Protein AF-A0AAE8X6U3-F1 (afdb_monomer)

Foldseek 3Di:
DFFPPPDDDDDPCPVVVVLCVCQVALQDADFDPCQCPDPQFFDADPVGDTDGNVRTDGDLSSQLCCLLLVHHHPVVVVCCVVVVDHSCVSVVVVVGGDDDPDPRPPDD

Organism: NCBI:txid158836

Secondary structure (DSSP, 8-state):
--BSSSPPP--TTHHH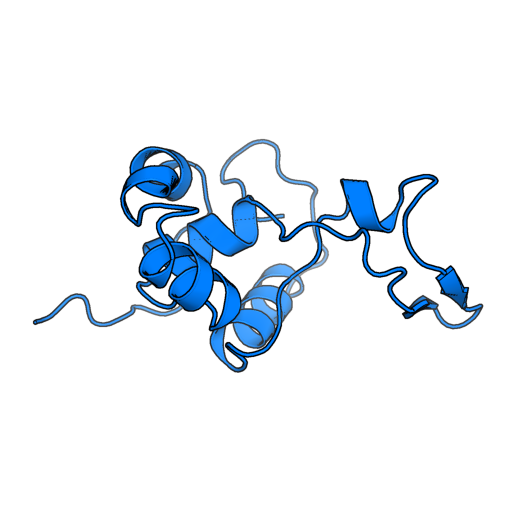HHHHHHHH-TT---B-HHHHTSTTS-EE-TTS-EE--S-PPBPHHHHHHHHHTT---HHHHHHHHHTSS-GGGGHHHHHTB---SS------

Solvent-accessible surface area (backbone atoms only — not comparable to full-atom values): 6558 Å² total; per-residue (Å²): 105,36,38,68,68,92,42,67,90,68,65,89,66,50,66,58,50,54,50,49,53,53,68,77,36,42,89,55,75,60,64,21,68,71,30,52,73,34,97,66,24,38,52,69,52,99,87,71,50,77,48,81,60,80,61,55,42,70,20,65,45,56,52,18,43,28,51,66,60,72,53,64,29,54,69,54,52,49,32,42,76,74,64,80,42,56,83,73,80,33,59,75,48,33,74,49,25,54,78,76,91,61,87,60,82,91,76,135

Radius of gyration: 14.51 Å; Cα contacts (8 Å, |Δi|>4): 120; chains: 1; bounding box: 44×34×34 Å

Mean predicted aligned error: 4.91 Å

Sequence (108 aa):
PFRKEGAIELVPGRLEGIINDIVENDMTTFHCHKTVHSKSGGEWDEEGNYAPSGQESMCAGAAAYLMKIGRPTVAMRIAFAFGDAKVSDWDEAQELVVEPLVQGDRNE

pLDDT: mean 90.33, std 11.69, range [36.97, 98.0]

Structure (mmCIF, N/CA/C/O backbone):
data_AF-A0AAE8X6U3-F1
#
_entry.id   AF-A0AAE8X6U3-F1
#
loop_
_atom_site.group_PDB
_atom_site.id
_atom_site.type_symbol
_atom_site.label_atom_id
_atom_site.label_alt_id
_atom_site.label_comp_id
_atom_site.label_asym_id
_atom_site.label_entity_id
_atom_site.label_seq_id
_atom_site.pdbx_PDB_ins_code
_atom_site.Cartn_x
_atom_site.Cartn_y
_atom_site.Cartn_z
_atom_site.occupancy
_atom_site.B_iso_or_equiv
_atom_site.auth_seq_id
_atom_site.auth_comp_id
_atom_site.auth_asym_id
_atom_site.auth_atom_id
_atom_site.pdbx_PDB_model_num
ATOM 1 N N . PRO A 1 1 ? 5.502 7.445 -0.055 1.00 89.50 1 PRO A N 1
ATOM 2 C CA . PRO A 1 1 ? 4.761 8.625 -0.559 1.00 89.50 1 PRO A CA 1
ATOM 3 C C . PRO A 1 1 ? 3.483 8.966 0.231 1.00 89.50 1 PRO A C 1
ATOM 5 O O . PRO A 1 1 ? 3.139 10.130 0.297 1.00 89.50 1 PRO A O 1
ATOM 8 N N . PHE A 1 2 ? 2.810 7.999 0.866 1.00 93.56 2 PHE A N 1
ATOM 9 C CA . PHE A 1 2 ? 1.496 8.223 1.493 1.00 93.56 2 PHE A CA 1
ATOM 10 C C . PHE A 1 2 ? 1.483 8.908 2.868 1.00 93.56 2 PHE A C 1
ATOM 12 O O . PHE A 1 2 ? 0.401 9.223 3.342 1.00 93.56 2 PHE A O 1
ATOM 19 N N . ARG A 1 3 ? 2.616 9.095 3.557 1.00 92.94 3 ARG A N 1
ATOM 20 C CA . ARG A 1 3 ? 2.605 9.706 4.902 1.00 92.94 3 ARG A CA 1
ATOM 21 C C . ARG A 1 3 ? 2.212 11.186 4.834 1.00 92.94 3 ARG A C 1
ATOM 23 O O . ARG A 1 3 ? 2.685 11.878 3.941 1.00 92.94 3 ARG A O 1
ATOM 30 N N . LYS A 1 4 ? 1.431 11.667 5.810 1.00 91.88 4 LYS A N 1
ATOM 31 C CA . LYS A 1 4 ? 1.125 13.103 5.979 1.00 91.88 4 LYS A CA 1
ATOM 32 C C . LYS A 1 4 ? 2.390 13.927 6.225 1.00 91.88 4 LYS A C 1
ATOM 34 O O . LYS A 1 4 ? 2.551 15.002 5.665 1.00 91.88 4 LYS A O 1
ATOM 39 N N . GLU A 1 5 ? 3.298 13.390 7.038 1.00 90.69 5 GLU A N 1
ATOM 40 C CA . GLU A 1 5 ? 4.537 14.054 7.441 1.00 90.69 5 GLU A CA 1
ATOM 41 C C . GLU A 1 5 ? 5.765 13.199 7.101 1.00 90.69 5 GLU A C 1
ATOM 43 O O . GLU A 1 5 ? 5.763 11.972 7.256 1.00 90.69 5 GLU A O 1
ATOM 48 N N . GLY A 1 6 ? 6.832 13.851 6.626 1.00 86.62 6 GLY A N 1
ATOM 49 C CA . GLY A 1 6 ? 8.105 13.194 6.307 1.00 86.62 6 GLY A CA 1
ATOM 50 C C . GLY A 1 6 ? 8.043 12.226 5.120 1.00 86.62 6 GLY A C 1
ATOM 51 O O . GLY A 1 6 ? 8.866 11.313 5.022 1.00 86.62 6 GLY A O 1
ATOM 52 N N . ALA A 1 7 ? 7.051 12.373 4.237 1.00 86.81 7 ALA A N 1
ATOM 53 C CA . ALA A 1 7 ? 7.033 11.662 2.967 1.00 86.81 7 ALA A CA 1
ATOM 54 C C . ALA A 1 7 ? 8.105 12.211 2.014 1.00 86.81 7 ALA A C 1
ATOM 56 O O . ALA A 1 7 ? 8.485 13.376 2.076 1.00 86.81 7 ALA A O 1
ATOM 57 N N . ILE A 1 8 ? 8.576 11.347 1.115 1.00 84.62 8 ILE A N 1
ATOM 58 C CA . ILE A 1 8 ? 9.427 11.747 -0.010 1.00 84.62 8 ILE A CA 1
ATOM 59 C C . ILE A 1 8 ? 8.609 12.676 -0.914 1.00 84.62 8 ILE A C 1
ATOM 61 O O . ILE A 1 8 ? 7.477 12.322 -1.261 1.00 84.62 8 ILE A O 1
ATOM 65 N N . GLU A 1 9 ? 9.182 13.817 -1.299 1.00 83.25 9 GLU A N 1
ATOM 66 C CA . GLU A 1 9 ? 8.570 14.718 -2.275 1.00 83.25 9 GLU A CA 1
ATOM 67 C C . GLU A 1 9 ? 8.453 14.033 -3.636 1.00 83.25 9 GLU A C 1
ATOM 69 O O . GLU A 1 9 ? 9.392 13.408 -4.134 1.00 83.25 9 GLU A O 1
ATOM 74 N N . LEU A 1 10 ? 7.271 14.140 -4.231 1.00 86.38 10 LEU A N 1
ATOM 75 C CA . LEU A 1 10 ? 6.990 13.629 -5.561 1.00 86.38 10 LEU A CA 1
ATOM 76 C C . LEU A 1 10 ? 6.766 14.797 -6.517 1.00 86.38 10 LEU A C 1
ATOM 78 O O . LEU A 1 10 ? 6.306 15.864 -6.113 1.00 86.38 10 LEU A O 1
ATOM 82 N N . VAL A 1 11 ? 7.044 14.572 -7.802 1.00 89.06 11 VAL A N 1
ATOM 83 C CA . VAL A 1 11 ? 6.649 15.522 -8.846 1.00 89.06 11 VAL A CA 1
ATOM 84 C C . VAL A 1 11 ? 5.119 15.694 -8.857 1.00 89.06 11 VAL A C 1
ATOM 86 O O . VAL A 1 11 ? 4.404 14.735 -8.539 1.00 89.06 11 VAL A O 1
ATOM 89 N N . PRO A 1 12 ? 4.600 16.883 -9.220 1.00 89.56 12 PRO A N 1
ATOM 90 C CA . PRO A 1 12 ? 3.161 17.145 -9.224 1.00 89.56 12 PRO A CA 1
ATOM 91 C C . PRO A 1 12 ? 2.366 16.091 -10.008 1.00 89.56 12 PRO A C 1
ATOM 93 O O . PRO A 1 12 ? 2.784 15.680 -11.090 1.00 89.56 12 PRO A O 1
ATOM 96 N N . GLY A 1 13 ? 1.229 15.642 -9.467 1.00 88.50 13 GLY A N 1
ATOM 97 C CA . GLY A 1 13 ? 0.357 14.646 -10.102 1.00 88.50 13 GLY A CA 1
ATOM 98 C C . GLY A 1 13 ? 0.780 13.186 -9.894 1.00 88.50 13 GLY A C 1
ATOM 99 O O . GLY A 1 13 ? 0.018 12.269 -10.205 1.00 88.50 13 GLY A O 1
ATOM 100 N N . ARG A 1 14 ? 1.993 12.921 -9.383 1.00 92.19 14 ARG A N 1
ATOM 101 C CA . ARG A 1 14 ? 2.483 11.543 -9.232 1.00 92.19 14 ARG A CA 1
ATOM 102 C C . ARG A 1 14 ? 1.779 10.787 -8.111 1.00 92.19 14 ARG A C 1
ATOM 104 O O . ARG A 1 14 ? 1.570 9.586 -8.257 1.00 92.19 14 ARG A O 1
ATOM 111 N N . LEU A 1 15 ? 1.443 11.446 -7.000 1.00 92.25 15 LEU A N 1
ATOM 112 C CA . LEU A 1 15 ? 0.735 10.788 -5.899 1.00 92.25 15 LEU A CA 1
ATOM 113 C C . LEU A 1 15 ? -0.687 10.411 -6.326 1.00 92.25 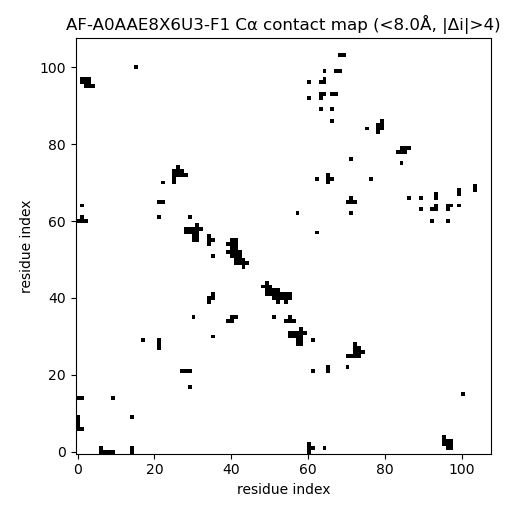15 LEU A C 1
ATOM 115 O O . LEU A 1 15 ? -1.129 9.301 -6.055 1.00 92.25 15 LEU A O 1
ATOM 119 N N . GLU A 1 16 ? -1.355 11.316 -7.032 1.00 92.44 16 GLU A N 1
ATOM 120 C CA . GLU A 1 16 ? -2.689 11.154 -7.601 1.00 92.44 16 GLU A CA 1
ATOM 121 C C . GLU A 1 16 ? -2.728 9.979 -8.578 1.00 92.44 16 GLU A C 1
ATOM 123 O O . GLU A 1 16 ? -3.594 9.119 -8.459 1.00 92.44 16 GLU A O 1
ATOM 128 N N . GLY A 1 17 ? -1.749 9.890 -9.487 1.00 92.50 17 GLY A N 1
ATOM 129 C CA . GLY A 1 17 ? -1.622 8.752 -10.399 1.00 92.50 17 GLY A CA 1
ATOM 130 C C . GLY A 1 17 ? -1.467 7.423 -9.657 1.00 92.50 17 GLY A C 1
ATOM 131 O O . GLY A 1 17 ? -2.208 6.486 -9.924 1.00 92.50 17 GLY A O 1
ATOM 132 N N . ILE A 1 18 ? -0.580 7.367 -8.653 1.00 92.44 18 ILE A N 1
ATOM 133 C CA . ILE A 1 18 ? -0.401 6.159 -7.829 1.00 92.44 18 ILE A CA 1
ATOM 134 C C . ILE A 1 18 ? -1.705 5.781 -7.111 1.00 92.44 18 ILE A C 1
ATOM 136 O O . ILE A 1 18 ? -2.031 4.600 -7.025 1.00 92.44 18 ILE A O 1
ATOM 140 N N . ILE A 1 19 ? -2.427 6.764 -6.562 1.00 93.69 19 ILE A N 1
ATOM 141 C CA . ILE A 1 19 ? -3.712 6.541 -5.891 1.00 93.69 19 ILE A CA 1
ATOM 142 C C . ILE A 1 19 ? -4.737 5.976 -6.876 1.00 93.69 19 ILE A C 1
ATOM 144 O O . ILE A 1 19 ? -5.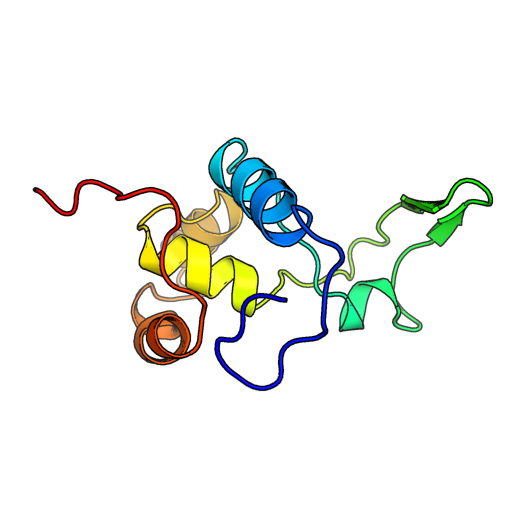387 4.988 -6.549 1.00 93.69 19 ILE A O 1
ATOM 148 N N . ASN A 1 20 ? -4.863 6.559 -8.069 1.00 93.06 20 ASN A N 1
ATOM 149 C CA . ASN A 1 20 ? -5.796 6.072 -9.082 1.00 93.06 20 ASN A CA 1
ATOM 150 C C . ASN A 1 20 ? -5.493 4.616 -9.453 1.00 93.06 20 ASN A C 1
ATOM 152 O O . ASN A 1 20 ? -6.397 3.788 -9.394 1.00 93.06 20 ASN A O 1
ATOM 156 N N . ASP A 1 21 ? -4.225 4.277 -9.699 1.00 92.31 21 ASP A N 1
ATOM 157 C CA . ASP A 1 21 ? -3.815 2.916 -10.062 1.00 92.31 21 ASP A CA 1
ATOM 158 C C . ASP A 1 21 ? -4.237 1.878 -9.003 1.00 92.31 21 ASP A C 1
ATOM 160 O O . ASP A 1 21 ? -4.827 0.845 -9.330 1.00 92.31 21 ASP A O 1
ATOM 164 N N . ILE A 1 22 ? -3.978 2.152 -7.714 1.00 93.31 22 ILE A N 1
ATOM 165 C CA . ILE A 1 22 ? -4.310 1.207 -6.628 1.00 93.31 22 ILE A CA 1
ATOM 166 C C . ILE A 1 22 ? -5.804 1.157 -6.299 1.00 93.31 22 ILE A C 1
ATOM 168 O O . ILE A 1 22 ? -6.270 0.186 -5.707 1.00 93.31 22 ILE A O 1
ATOM 172 N N . VAL A 1 23 ? -6.550 2.211 -6.632 1.00 93.00 23 VAL A N 1
ATOM 173 C CA . VAL A 1 23 ? -7.995 2.295 -6.406 1.00 93.00 23 VAL A CA 1
ATOM 174 C C . VAL A 1 23 ? -8.762 1.631 -7.551 1.00 93.00 23 VAL A C 1
ATOM 176 O O . VAL A 1 23 ? -9.786 0.994 -7.308 1.00 93.00 23 VAL A O 1
ATOM 179 N N . GLU A 1 24 ? -8.296 1.752 -8.792 1.00 93.31 24 GLU A N 1
ATOM 180 C CA . GLU A 1 24 ? -8.950 1.173 -9.971 1.00 93.31 24 GLU A CA 1
ATOM 181 C C . GLU A 1 24 ? -8.687 -0.330 -10.121 1.00 93.31 24 GLU A C 1
ATOM 183 O O . GLU A 1 24 ? -9.545 -1.042 -10.645 1.00 93.31 24 GLU A O 1
ATOM 188 N N . ASN A 1 25 ? -7.553 -0.835 -9.620 1.00 93.25 25 ASN A N 1
ATOM 189 C CA . ASN A 1 25 ? -7.165 -2.236 -9.766 1.00 93.25 25 ASN A CA 1
ATOM 190 C C . ASN A 1 25 ? -6.809 -2.910 -8.428 1.00 93.25 25 ASN A C 1
ATOM 192 O O . ASN A 1 25 ? -5.656 -2.916 -7.989 1.00 93.25 25 ASN A O 1
ATOM 196 N N . ASP A 1 26 ? -7.792 -3.581 -7.824 1.00 94.56 26 ASP A N 1
ATOM 197 C CA . ASP A 1 26 ? -7.643 -4.283 -6.542 1.00 94.56 26 ASP A CA 1
ATOM 198 C C . ASP A 1 26 ? -6.919 -5.645 -6.633 1.00 94.56 26 ASP A C 1
ATOM 200 O O . ASP A 1 26 ? -6.683 -6.286 -5.600 1.00 94.56 26 ASP A O 1
ATOM 204 N N . MET A 1 27 ? -6.538 -6.082 -7.840 1.00 94.31 27 MET A N 1
ATOM 205 C CA . MET A 1 27 ? -5.750 -7.301 -8.074 1.00 94.31 27 MET A CA 1
ATOM 206 C C . MET A 1 27 ? -4.247 -7.079 -7.887 1.00 94.31 27 MET A C 1
ATOM 208 O O . MET A 1 27 ? -3.491 -8.046 -7.800 1.00 94.31 27 MET A O 1
ATOM 212 N N . THR A 1 28 ? -3.801 -5.823 -7.844 1.00 87.69 28 THR A N 1
ATOM 213 C CA . THR A 1 28 ? -2.380 -5.467 -7.751 1.00 87.69 28 THR A CA 1
ATOM 214 C C . THR A 1 28 ? -2.074 -4.726 -6.456 1.00 87.69 28 THR A C 1
ATOM 216 O O . THR A 1 28 ? -2.966 -4.304 -5.725 1.00 87.69 28 THR A O 1
ATOM 219 N N . THR A 1 29 ? -0.787 -4.597 -6.138 1.00 88.25 29 THR A N 1
ATOM 220 C CA . THR A 1 29 ? -0.320 -3.840 -4.978 1.00 88.25 29 THR A CA 1
ATOM 221 C C . THR A 1 29 ? 0.732 -2.829 -5.393 1.00 88.25 29 THR A C 1
ATOM 223 O O . THR A 1 29 ? 1.536 -3.082 -6.288 1.00 88.25 29 THR A O 1
ATOM 226 N N . PHE A 1 30 ? 0.775 -1.695 -4.698 1.00 93.69 30 PHE A N 1
ATOM 227 C CA . PHE A 1 30 ? 1.892 -0.773 -4.820 1.00 93.69 30 PHE A CA 1
ATOM 228 C C . PHE A 1 30 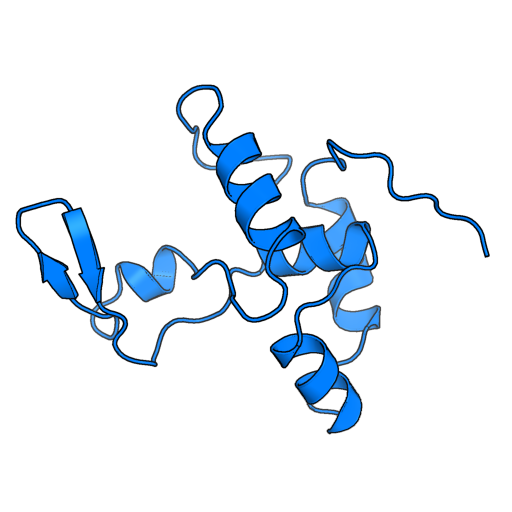? 3.065 -1.281 -3.983 1.00 93.69 30 PHE A C 1
ATOM 230 O O . PHE A 1 30 ? 2.999 -1.310 -2.748 1.00 93.69 30 PHE A O 1
ATOM 237 N N . HIS A 1 31 ? 4.146 -1.684 -4.645 1.00 94.31 31 HIS A N 1
ATOM 238 C CA . HIS A 1 31 ? 5.315 -2.231 -3.969 1.00 94.31 31 HIS A CA 1
ATOM 239 C C . HIS A 1 31 ? 6.056 -1.185 -3.132 1.00 94.31 31 HIS A C 1
ATOM 241 O O . HIS A 1 31 ? 6.142 0.004 -3.448 1.00 94.31 31 HIS A O 1
ATOM 247 N N . CYS A 1 32 ? 6.620 -1.637 -2.017 1.00 93.19 32 CYS A N 1
ATOM 248 C CA . CYS A 1 32 ? 7.428 -0.791 -1.160 1.00 93.19 32 CYS A CA 1
ATOM 249 C C . CYS A 1 32 ? 8.749 -0.432 -1.857 1.00 93.19 32 CYS A C 1
ATOM 251 O O . CYS A 1 32 ? 9.542 -1.310 -2.182 1.00 93.19 32 CYS A O 1
ATOM 253 N N . HIS A 1 33 ? 9.056 0.860 -1.994 1.00 89.69 33 HIS A N 1
ATOM 254 C CA . HIS A 1 33 ? 10.340 1.305 -2.559 1.00 89.69 33 HIS A CA 1
ATOM 255 C C . HIS A 1 33 ? 11.557 0.718 -1.815 1.00 89.69 33 HIS A C 1
ATOM 257 O O . HIS A 1 33 ? 12.596 0.489 -2.422 1.00 89.69 33 HIS A O 1
ATOM 263 N N . LYS A 1 34 ? 11.431 0.424 -0.510 1.00 89.75 34 LYS A N 1
ATOM 264 C CA . LYS A 1 34 ? 12.508 -0.206 0.271 1.00 89.75 34 LYS A CA 1
ATOM 265 C C . LYS A 1 34 ? 12.796 -1.637 -0.168 1.00 89.75 34 LYS A C 1
ATOM 267 O O . LYS A 1 34 ? 13.940 -2.052 -0.066 1.00 89.75 34 LYS A O 1
ATOM 272 N N . THR A 1 35 ? 11.784 -2.383 -0.610 1.00 92.62 35 THR A N 1
ATOM 273 C CA . THR A 1 35 ? 11.962 -3.761 -1.088 1.00 92.62 35 THR A CA 1
ATOM 274 C C . THR A 1 35 ? 12.330 -3.779 -2.560 1.00 92.62 35 THR A C 1
ATOM 276 O O . THR A 1 35 ? 13.220 -4.526 -2.951 1.00 92.62 35 THR A O 1
ATOM 279 N N . VAL A 1 36 ? 11.724 -2.886 -3.345 1.00 92.50 36 VAL A N 1
ATOM 280 C CA . VAL A 1 36 ? 12.007 -2.726 -4.775 1.00 92.50 36 VAL A CA 1
ATOM 281 C C . VAL A 1 36 ? 13.463 -2.327 -5.030 1.00 92.50 36 VAL A C 1
ATOM 283 O O . VAL A 1 36 ? 14.075 -2.822 -5.967 1.00 92.50 36 VAL A O 1
ATOM 286 N N . HIS A 1 37 ? 14.042 -1.481 -4.172 1.00 90.38 37 HIS A N 1
ATOM 287 C CA . HIS A 1 37 ? 15.456 -1.090 -4.235 1.00 90.38 37 HIS A CA 1
ATOM 288 C C . HIS A 1 37 ? 16.341 -1.838 -3.221 1.00 90.38 37 HIS A C 1
ATOM 290 O O . HIS A 1 37 ? 17.408 -1.351 -2.843 1.00 90.38 37 HIS A O 1
ATOM 296 N N . SER A 1 38 ? 15.902 -3.001 -2.731 1.00 91.69 38 SER A N 1
ATOM 297 C CA . SER A 1 38 ? 16.733 -3.846 -1.865 1.00 91.69 38 SER A CA 1
ATOM 298 C C . SER A 1 38 ? 17.616 -4.792 -2.676 1.00 91.69 38 SER A C 1
ATOM 300 O O . SER A 1 38 ? 17.368 -5.038 -3.851 1.00 91.69 38 SER A O 1
ATOM 302 N N . LYS A 1 39 ? 18.608 -5.405 -2.016 1.00 90.88 39 LYS A N 1
ATOM 303 C CA . LYS A 1 39 ? 19.436 -6.468 -2.615 1.00 90.88 39 LYS A CA 1
ATOM 304 C C . LYS A 1 39 ? 18.635 -7.703 -3.041 1.00 90.88 39 LYS A C 1
ATOM 306 O O . LYS A 1 39 ? 19.140 -8.491 -3.827 1.00 90.88 39 LYS A O 1
ATOM 311 N N . SER A 1 40 ? 17.450 -7.900 -2.467 1.00 91.62 40 SER A N 1
ATOM 312 C CA . SER A 1 40 ? 16.550 -9.012 -2.772 1.00 91.62 40 SER A CA 1
ATOM 313 C C . SER A 1 40 ? 15.382 -8.594 -3.661 1.00 91.62 40 SER A C 1
ATOM 315 O O . SER A 1 40 ? 14.484 -9.400 -3.851 1.00 91.62 40 SER A O 1
ATOM 317 N N . GLY A 1 41 ? 15.347 -7.344 -4.133 1.00 92.25 41 GLY A N 1
ATOM 318 C CA . GLY A 1 41 ? 14.332 -6.882 -5.072 1.00 92.25 41 GLY A CA 1
ATOM 319 C C . GLY A 1 41 ? 14.590 -7.401 -6.484 1.00 92.25 41 GLY A C 1
ATOM 320 O O . GLY A 1 41 ? 15.647 -7.954 -6.779 1.00 92.25 41 GLY A O 1
ATOM 321 N N . GLY A 1 42 ? 13.600 -7.202 -7.348 1.00 93.31 42 GLY A N 1
ATOM 322 C CA . GLY A 1 42 ? 13.692 -7.461 -8.780 1.00 93.31 42 GLY A CA 1
ATOM 323 C C . GLY A 1 42 ? 14.658 -6.570 -9.564 1.00 93.31 42 GLY A C 1
ATOM 324 O O . GLY A 1 42 ? 15.454 -5.810 -9.007 1.00 93.31 42 GLY A O 1
ATOM 325 N N . GLU A 1 43 ? 14.561 -6.661 -10.885 1.00 94.88 43 GLU A N 1
ATOM 326 C CA . GLU A 1 43 ? 15.479 -6.021 -11.825 1.00 94.88 43 GLU A CA 1
ATOM 327 C C . GLU A 1 43 ? 14.854 -4.782 -12.467 1.00 94.88 43 GLU A C 1
ATOM 329 O O . GLU A 1 43 ? 13.651 -4.730 -12.727 1.00 94.88 43 GLU A O 1
ATOM 334 N N . TRP A 1 44 ? 15.693 -3.778 -12.716 1.00 93.25 44 TRP A N 1
ATOM 335 C CA . TRP A 1 44 ? 15.337 -2.591 -13.484 1.00 93.25 44 TRP A CA 1
ATOM 336 C C . TRP A 1 44 ? 16.028 -2.667 -14.839 1.00 93.25 44 TRP A C 1
ATOM 338 O O . TRP A 1 44 ? 17.238 -2.899 -14.886 1.00 93.25 44 TRP A O 1
ATOM 348 N N . ASP A 1 45 ? 15.276 -2.476 -15.918 1.00 94.06 45 ASP A N 1
ATOM 349 C CA . ASP A 1 45 ? 15.860 -2.383 -17.254 1.00 94.06 45 ASP A CA 1
ATOM 350 C C . ASP A 1 45 ? 16.393 -0.968 -17.551 1.00 94.06 45 ASP A C 1
ATOM 352 O O . ASP A 1 45 ? 16.244 -0.030 -16.760 1.00 94.06 45 ASP A O 1
ATOM 356 N N . GLU A 1 46 ? 17.050 -0.814 -18.701 1.00 93.12 46 GLU A N 1
ATOM 357 C CA . GLU A 1 46 ? 17.627 0.464 -19.139 1.00 93.12 46 GLU A CA 1
ATOM 358 C C . GLU A 1 46 ? 16.562 1.535 -19.444 1.00 93.12 46 GLU A C 1
ATOM 360 O O . GLU A 1 46 ? 16.874 2.726 -19.463 1.00 93.12 46 GLU A O 1
ATOM 365 N N . GLU A 1 47 ? 15.305 1.130 -19.648 1.00 92.75 47 GLU A N 1
ATOM 366 C CA . GLU A 1 47 ? 14.160 2.011 -19.907 1.00 92.75 47 GLU A CA 1
ATOM 367 C C . GLU A 1 47 ? 13.461 2.458 -18.609 1.00 92.75 47 GLU A C 1
ATOM 369 O O . GLU A 1 47 ? 12.593 3.333 -18.632 1.00 92.75 47 GLU A O 1
ATOM 374 N N . GLY A 1 48 ? 13.867 1.905 -17.462 1.00 86.88 48 GLY A N 1
ATOM 375 C CA . GLY A 1 48 ? 13.293 2.202 -16.155 1.00 86.88 48 GLY A CA 1
ATOM 376 C C . GLY A 1 48 ? 12.034 1.397 -15.832 1.00 86.88 48 GLY A C 1
ATOM 377 O O . GLY A 1 48 ? 11.305 1.773 -14.911 1.00 86.88 48 GLY A O 1
ATOM 378 N N . ASN A 1 49 ? 11.768 0.298 -16.541 1.00 91.44 49 ASN A N 1
ATOM 379 C CA . ASN A 1 49 ? 10.731 -0.654 -16.157 1.00 91.44 49 ASN A CA 1
ATOM 380 C C . ASN A 1 49 ? 11.252 -1.594 -15.068 1.00 91.44 49 ASN A C 1
ATOM 382 O O . ASN A 1 49 ? 12.442 -1.901 -14.993 1.00 91.44 49 ASN A O 1
ATOM 386 N N . TYR A 1 50 ? 10.336 -2.070 -14.226 1.00 91.38 50 TYR A N 1
ATOM 387 C CA . TYR A 1 50 ? 10.655 -2.943 -13.104 1.00 91.38 50 TYR A CA 1
ATOM 388 C C . TYR A 1 50 ? 10.063 -4.342 -13.285 1.00 91.38 50 TYR A C 1
ATOM 390 O O . TYR A 1 50 ? 8.848 -4.490 -13.429 1.00 91.38 50 TYR A O 1
ATOM 398 N N . ALA A 1 51 ? 10.913 -5.365 -13.218 1.00 93.50 51 ALA A N 1
ATOM 399 C CA . ALA A 1 51 ? 10.528 -6.771 -13.204 1.00 93.50 51 ALA A CA 1
ATOM 400 C C . ALA A 1 51 ? 10.631 -7.319 -11.766 1.00 93.50 51 ALA A C 1
ATOM 402 O O . ALA A 1 51 ? 11.743 -7.417 -11.247 1.00 93.50 51 ALA A O 1
ATOM 403 N N . PRO A 1 52 ? 9.514 -7.669 -11.098 1.00 92.19 52 PRO A N 1
ATOM 404 C CA . PRO A 1 52 ? 9.524 -8.075 -9.693 1.00 92.19 52 PRO A CA 1
ATOM 405 C C . PRO A 1 52 ? 10.209 -9.432 -9.475 1.00 92.19 52 PRO A C 1
ATOM 407 O O . PRO A 1 52 ? 10.058 -10.360 -10.267 1.00 92.19 52 PRO A O 1
ATOM 410 N N . SER A 1 53 ? 10.913 -9.565 -8.350 1.00 94.12 53 SER A N 1
ATOM 411 C CA . SER A 1 53 ? 11.544 -10.815 -7.897 1.00 94.12 53 SER A CA 1
ATOM 412 C C . SER A 1 53 ? 10.583 -11.763 -7.170 1.00 94.12 53 SER A C 1
ATOM 414 O O . SER A 1 53 ? 10.894 -12.938 -6.977 1.00 94.12 53 SER A O 1
ATOM 416 N N . GLY A 1 54 ? 9.443 -11.248 -6.701 1.00 91.69 54 GLY A N 1
ATOM 417 C CA . GLY A 1 54 ? 8.525 -11.934 -5.793 1.00 91.69 54 GLY A CA 1
ATOM 418 C C . GLY A 1 54 ? 8.836 -11.716 -4.307 1.00 91.69 54 GLY A C 1
ATOM 419 O O . GLY A 1 54 ? 8.083 -12.191 -3.462 1.00 91.69 54 GLY A O 1
ATOM 420 N N . GLN A 1 55 ? 9.915 -11.004 -3.965 1.00 93.12 55 GLN A N 1
ATOM 421 C CA . GLN A 1 55 ? 10.249 -10.624 -2.582 1.00 93.12 55 GLN A CA 1
ATOM 422 C C . GLN A 1 55 ? 9.757 -9.214 -2.219 1.00 93.12 55 GLN A C 1
ATOM 424 O O . GLN A 1 55 ? 10.034 -8.695 -1.133 1.00 93.12 55 GLN A O 1
ATOM 429 N N . GLU A 1 56 ? 9.041 -8.549 -3.125 1.00 94.06 56 GLU A N 1
ATOM 430 C CA . GLU A 1 56 ? 8.519 -7.215 -2.893 1.00 94.06 56 GLU A CA 1
ATOM 431 C C . GLU A 1 56 ? 7.384 -7.247 -1.871 1.00 94.06 56 GLU A C 1
ATOM 433 O O . GLU A 1 56 ? 6.395 -7.963 -2.009 1.00 94.06 56 GLU A O 1
ATOM 438 N N . SER A 1 57 ? 7.486 -6.401 -0.851 1.00 93.38 57 SER A N 1
ATOM 439 C CA . SER A 1 57 ? 6.389 -6.217 0.093 1.00 93.38 57 SER A CA 1
ATOM 440 C C . SER A 1 57 ? 5.398 -5.181 -0.427 1.00 93.38 57 SER A C 1
ATOM 442 O O . SER A 1 57 ? 5.768 -4.222 -1.113 1.00 93.38 57 SER A O 1
ATOM 444 N N . MET A 1 58 ? 4.137 -5.327 -0.028 1.00 94.44 58 MET A N 1
ATOM 445 C CA . ME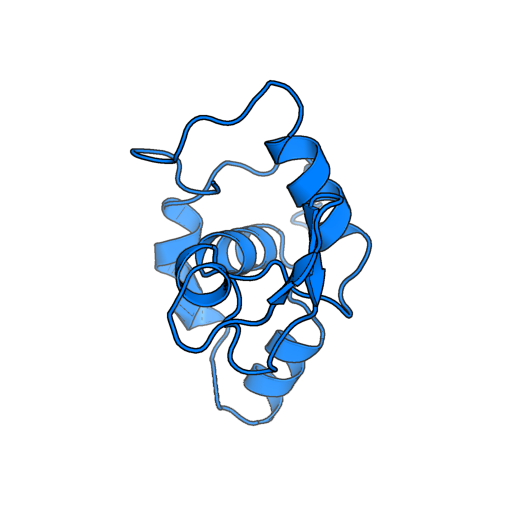T A 1 58 ? 3.142 -4.265 -0.162 1.00 94.44 58 MET A CA 1
ATOM 446 C C . MET A 1 58 ? 3.606 -3.012 0.594 1.00 94.44 58 MET A C 1
ATOM 448 O O . MET A 1 58 ? 4.120 -3.081 1.713 1.00 94.44 58 MET A O 1
ATOM 452 N N . CYS A 1 59 ? 3.432 -1.838 -0.011 1.00 95.44 59 CYS A N 1
ATOM 453 C CA . CYS A 1 59 ? 3.708 -0.578 0.661 1.00 95.44 59 CYS A CA 1
ATOM 454 C C . CYS A 1 59 ? 2.706 -0.362 1.801 1.00 95.44 59 CYS A C 1
ATOM 456 O O . CYS A 1 59 ? 1.519 -0.163 1.556 1.00 95.44 59 CYS A O 1
ATOM 458 N N . ALA A 1 60 ? 3.195 -0.307 3.043 1.00 94.81 60 ALA A N 1
ATOM 459 C CA . ALA A 1 60 ? 2.352 -0.092 4.223 1.00 94.81 60 ALA A CA 1
ATOM 460 C C . ALA A 1 60 ? 1.501 1.189 4.137 1.00 94.81 60 ALA A C 1
ATOM 462 O O . ALA A 1 60 ? 0.350 1.197 4.554 1.00 94.81 60 ALA A O 1
ATOM 463 N N . GLY A 1 61 ? 2.045 2.261 3.550 1.00 95.12 61 GLY A N 1
ATOM 464 C CA . GLY A 1 61 ? 1.302 3.506 3.349 1.00 95.12 61 GLY A CA 1
ATOM 465 C C . GLY A 1 61 ? 0.180 3.383 2.312 1.00 95.12 61 GLY A C 1
ATOM 466 O O . GLY A 1 61 ? -0.887 3.947 2.517 1.00 95.12 61 GLY A O 1
ATOM 467 N N . ALA A 1 62 ? 0.398 2.618 1.237 1.00 95.56 62 ALA A N 1
ATOM 468 C CA . ALA A 1 62 ? -0.644 2.342 0.248 1.00 95.56 62 ALA A CA 1
ATOM 469 C C . ALA A 1 62 ? -1.742 1.456 0.852 1.00 95.56 62 ALA A C 1
ATOM 471 O O . ALA A 1 62 ? -2.922 1.751 0.706 1.00 95.56 62 ALA A O 1
ATOM 472 N N . ALA A 1 63 ? -1.349 0.420 1.602 1.00 96.75 63 ALA A N 1
ATOM 473 C CA . ALA A 1 63 ? -2.277 -0.445 2.322 1.00 96.75 63 ALA A CA 1
ATOM 474 C C . ALA A 1 63 ? -3.141 0.353 3.310 1.00 96.75 63 ALA A C 1
ATOM 476 O O . ALA A 1 63 ? -4.360 0.242 3.282 1.00 96.75 63 ALA A O 1
ATOM 477 N N . ALA A 1 64 ? -2.528 1.215 4.129 1.00 96.75 64 ALA A N 1
ATOM 478 C CA . ALA A 1 64 ? -3.250 2.076 5.063 1.00 96.75 64 ALA A CA 1
ATOM 479 C C . ALA A 1 64 ? -4.201 3.049 4.355 1.00 96.75 64 ALA A C 1
ATOM 481 O O . ALA A 1 64 ? -5.321 3.240 4.817 1.00 96.75 64 ALA A O 1
ATOM 482 N N . TYR A 1 65 ? -3.799 3.620 3.215 1.00 96.19 65 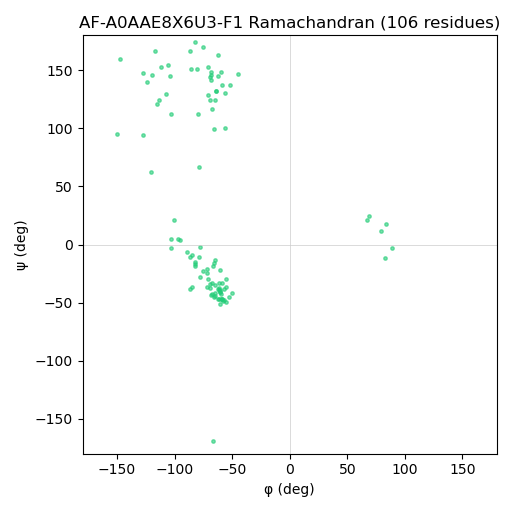TYR A N 1
ATOM 483 C CA . TYR A 1 65 ? -4.683 4.463 2.409 1.00 96.19 65 TYR A CA 1
ATOM 484 C C . TYR A 1 65 ? -5.906 3.688 1.899 1.00 96.19 65 TYR A C 1
ATOM 486 O O . TYR A 1 65 ? -7.033 4.151 2.049 1.00 96.19 65 TYR A O 1
ATOM 494 N N . LEU A 1 66 ? -5.701 2.485 1.356 1.00 96.25 66 LEU A N 1
ATOM 495 C CA . LEU A 1 66 ? -6.781 1.615 0.882 1.00 96.25 66 LEU A CA 1
ATOM 496 C C . LEU A 1 66 ? -7.729 1.196 2.011 1.00 96.25 66 LEU A C 1
ATOM 498 O O . LEU A 1 66 ? -8.942 1.178 1.813 1.00 96.25 66 LEU A O 1
ATOM 502 N N . MET A 1 67 ? -7.197 0.921 3.205 1.00 96.69 67 MET A N 1
ATOM 503 C CA . MET A 1 67 ? -8.015 0.660 4.393 1.00 96.69 67 MET A CA 1
ATOM 504 C C . MET A 1 67 ? -8.827 1.888 4.805 1.00 96.69 67 MET A C 1
ATOM 506 O O . MET A 1 67 ? -10.016 1.752 5.078 1.00 96.69 67 MET A O 1
ATOM 510 N N . LYS A 1 68 ? -8.230 3.086 4.753 1.00 95.94 68 LYS A N 1
ATOM 511 C CA . LYS A 1 68 ? -8.901 4.356 5.077 1.00 95.94 68 LYS A CA 1
ATOM 512 C C . LYS A 1 68 ? -10.125 4.632 4.207 1.00 95.94 68 LYS A C 1
ATOM 514 O O . LYS A 1 68 ? -11.090 5.228 4.677 1.00 95.94 68 LYS A O 1
ATOM 519 N N . ILE A 1 69 ? -10.097 4.198 2.949 1.00 95.25 69 ILE A N 1
ATOM 520 C CA . ILE A 1 69 ? -11.223 4.337 2.013 1.00 95.25 69 ILE A CA 1
ATOM 521 C C . ILE A 1 69 ? -12.096 3.076 1.916 1.00 95.25 69 ILE A C 1
ATOM 523 O O . ILE A 1 69 ? -12.983 3.024 1.070 1.00 95.25 69 ILE A O 1
ATOM 527 N N . GL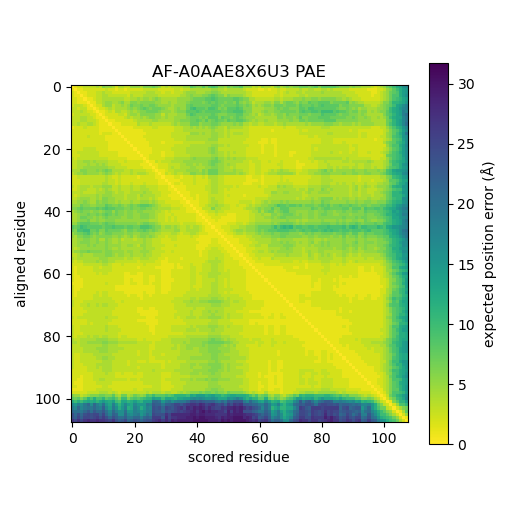Y A 1 70 ? -11.838 2.046 2.729 1.00 95.38 70 GLY A N 1
ATOM 528 C CA . GLY A 1 70 ? -12.616 0.804 2.723 1.00 95.38 70 GLY A CA 1
ATOM 529 C C . GLY A 1 70 ? -12.452 -0.053 1.462 1.00 95.38 70 GLY A C 1
ATOM 530 O O . GLY A 1 70 ? -13.341 -0.837 1.136 1.00 95.38 70 GLY A O 1
ATOM 531 N N . ARG A 1 71 ? -11.332 0.069 0.735 1.00 95.44 71 ARG A N 1
ATOM 532 C CA . ARG A 1 71 ? -11.068 -0.661 -0.521 1.00 95.44 71 ARG A CA 1
ATOM 533 C C . ARG A 1 71 ? -9.811 -1.542 -0.438 1.00 95.44 71 ARG A C 1
ATOM 535 O O . ARG A 1 71 ? -8.864 -1.311 -1.187 1.00 95.44 71 ARG A O 1
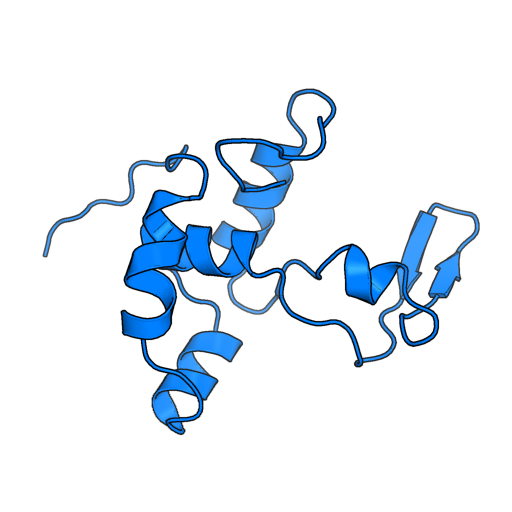ATOM 542 N N . PRO A 1 72 ? -9.756 -2.551 0.453 1.00 96.69 72 PRO A N 1
ATOM 543 C CA . PRO A 1 72 ? -8.617 -3.465 0.513 1.00 96.69 72 PRO A CA 1
ATOM 544 C C . PRO A 1 72 ? -8.455 -4.251 -0.796 1.00 96.69 72 PRO A C 1
ATOM 546 O O . PRO A 1 72 ? -9.441 -4.658 -1.413 1.00 96.69 72 PRO A O 1
ATOM 549 N N . THR A 1 73 ? -7.206 -4.528 -1.175 1.00 97.00 73 THR A N 1
ATOM 550 C CA . THR A 1 73 ? -6.895 -5.410 -2.318 1.00 97.00 73 THR A CA 1
ATOM 551 C C . THR A 1 73 ? -7.402 -6.836 -2.092 1.00 97.00 73 THR A C 1
ATOM 553 O O . THR A 1 73 ? -7.626 -7.265 -0.955 1.00 97.00 73 THR A O 1
ATOM 556 N N . VAL A 1 74 ? -7.498 -7.627 -3.166 1.00 96.94 74 VAL A N 1
ATOM 557 C CA . VAL A 1 74 ? -7.775 -9.072 -3.080 1.00 96.94 74 VAL A CA 1
ATOM 558 C C . VAL A 1 74 ? -6.798 -9.777 -2.139 1.00 96.94 74 VAL A C 1
ATOM 560 O O . VAL A 1 74 ? -7.239 -10.540 -1.285 1.00 96.94 74 VAL A O 1
ATOM 563 N N . ALA A 1 75 ? -5.499 -9.487 -2.237 1.00 95.44 75 ALA A N 1
ATOM 564 C CA . ALA A 1 75 ? -4.485 -10.102 -1.379 1.00 95.44 75 ALA A CA 1
ATOM 565 C C . ALA A 1 75 ? -4.718 -9.802 0.113 1.00 95.44 75 ALA A C 1
ATOM 567 O O . ALA A 1 75 ? -4.615 -10.699 0.946 1.00 95.44 75 ALA A O 1
ATOM 568 N N . MET A 1 76 ? -5.101 -8.566 0.452 1.00 97.44 76 MET A N 1
ATOM 569 C CA . MET A 1 76 ? -5.447 -8.196 1.830 1.00 97.44 76 MET A CA 1
ATOM 570 C C . MET A 1 76 ? -6.701 -8.929 2.310 1.00 97.44 76 MET A C 1
ATOM 572 O O . MET A 1 76 ? -6.701 -9.486 3.401 1.00 97.44 76 MET A O 1
ATOM 576 N N . ARG A 1 77 ? -7.752 -8.997 1.481 1.00 97.50 77 A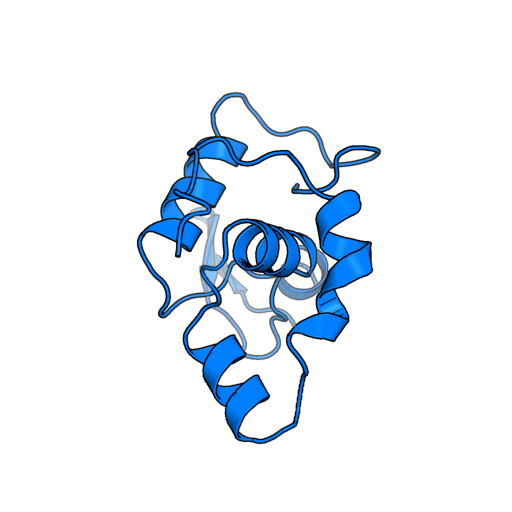RG A N 1
ATOM 577 C CA . ARG A 1 77 ? -8.981 -9.738 1.819 1.00 97.50 77 ARG A CA 1
ATOM 578 C C . ARG A 1 77 ? -8.715 -11.226 2.043 1.00 97.50 77 ARG A C 1
ATOM 580 O O . ARG A 1 77 ? -9.287 -11.808 2.958 1.00 97.50 77 ARG A O 1
ATOM 587 N N . ILE A 1 78 ? -7.835 -11.824 1.239 1.00 97.38 78 ILE A N 1
ATOM 588 C CA . ILE A 1 78 ? -7.369 -13.202 1.428 1.00 97.38 78 ILE A CA 1
ATOM 589 C C . ILE A 1 78 ? -6.669 -13.331 2.787 1.00 97.38 78 ILE A C 1
ATOM 591 O O . ILE A 1 78 ? -7.065 -14.182 3.577 1.00 97.38 78 ILE A O 1
ATOM 595 N N . ALA A 1 79 ? -5.711 -12.455 3.106 1.00 97.06 79 ALA A N 1
ATOM 596 C CA . ALA A 1 79 ? -5.035 -12.466 4.407 1.00 97.06 79 ALA A CA 1
ATOM 597 C C . ALA A 1 79 ? -6.022 -12.327 5.584 1.00 97.06 79 ALA A C 1
ATOM 599 O O . ALA A 1 79 ? -5.876 -13.012 6.594 1.00 97.06 79 ALA A O 1
ATOM 600 N N . PHE A 1 80 ? -7.070 -11.507 5.441 1.00 97.69 80 PHE A N 1
ATOM 601 C CA . PHE A 1 80 ? -8.131 -11.391 6.449 1.00 97.69 80 PHE A CA 1
ATOM 602 C C . PHE A 1 80 ? -8.927 -12.687 6.600 1.00 97.69 80 PHE A C 1
ATOM 604 O O . PHE A 1 80 ? -9.192 -13.121 7.718 1.00 97.69 80 PHE A O 1
ATOM 611 N N . ALA A 1 81 ? -9.290 -13.322 5.484 1.00 98.00 81 ALA A N 1
ATOM 612 C CA . ALA A 1 81 ? -10.056 -14.564 5.482 1.00 98.00 81 ALA A CA 1
ATOM 613 C C . ALA A 1 81 ? -9.284 -15.736 6.111 1.00 98.00 81 ALA A C 1
ATOM 615 O O . ALA A 1 81 ? -9.887 -16.572 6.783 1.00 98.00 81 ALA A O 1
ATOM 616 N N . PHE A 1 82 ? -7.963 -15.783 5.922 1.00 98.00 82 PHE A N 1
ATOM 617 C CA . PHE A 1 82 ? -7.092 -16.795 6.527 1.00 98.00 82 PHE A CA 1
ATOM 618 C C . PHE A 1 82 ? -6.639 -16.449 7.954 1.00 98.00 82 PHE A C 1
ATOM 620 O O . PHE A 1 82 ? -6.096 -17.307 8.645 1.00 98.00 82 PHE A O 1
ATOM 627 N N . GLY A 1 83 ? -6.915 -15.231 8.429 1.00 97.38 83 GLY A N 1
ATOM 628 C CA . GLY A 1 83 ? -6.537 -14.775 9.767 1.00 97.38 83 GLY A CA 1
ATOM 629 C C . GLY A 1 83 ? -5.071 -14.355 9.902 1.00 97.38 83 GLY A C 1
ATOM 630 O O . GLY A 1 83 ? -4.615 -14.131 11.022 1.00 97.38 83 GLY A O 1
ATOM 631 N N . ASP A 1 84 ? -4.352 -14.212 8.786 1.00 97.50 84 ASP A N 1
ATOM 632 C CA . ASP A 1 84 ? -2.964 -13.733 8.744 1.00 97.50 84 ASP A CA 1
ATOM 633 C C . ASP A 1 84 ? -2.857 -12.228 9.045 1.00 97.50 84 ASP A C 1
ATOM 635 O O . ASP A 1 84 ? -1.796 -11.739 9.432 1.00 97.50 84 ASP A O 1
ATOM 639 N N . ALA A 1 85 ? -3.958 -11.489 8.874 1.00 96.25 85 ALA A N 1
ATOM 640 C CA . ALA A 1 85 ? -4.084 -10.080 9.233 1.00 96.25 85 ALA A CA 1
ATOM 641 C C . ALA A 1 85 ? -5.520 -9.746 9.668 1.00 96.25 85 ALA A C 1
ATOM 643 O O . ALA A 1 85 ? -6.470 -10.452 9.320 1.00 96.25 85 ALA A O 1
ATOM 644 N N . LYS A 1 86 ? -5.704 -8.645 10.398 1.00 96.88 86 LYS A N 1
ATOM 645 C CA . LYS A 1 86 ? -7.013 -8.124 10.817 1.00 96.88 86 LYS A CA 1
ATOM 646 C C . LYS A 1 86 ? -7.226 -6.725 10.270 1.00 96.88 86 LYS A C 1
ATOM 648 O O . LYS A 1 86 ? -6.306 -5.922 10.247 1.00 96.88 86 LYS A O 1
ATOM 653 N N . VAL A 1 87 ? -8.470 -6.389 9.936 1.00 95.69 87 VAL A N 1
ATOM 654 C CA . VAL A 1 87 ? -8.857 -5.029 9.508 1.00 95.69 87 VAL A CA 1
ATOM 655 C C . VAL A 1 87 ? -8.343 -3.959 10.483 1.00 95.69 87 VAL A C 1
ATOM 657 O O . VAL A 1 87 ? -7.790 -2.953 10.046 1.00 95.69 87 VAL A O 1
ATOM 660 N N . SER A 1 88 ? -8.438 -4.230 11.788 1.00 96.50 88 SER A N 1
ATOM 661 C CA . SER A 1 88 ? -7.990 -3.337 12.862 1.00 96.50 88 SER A CA 1
ATOM 662 C C . SER A 1 88 ? -6.475 -3.110 12.919 1.00 96.50 88 SER A C 1
ATOM 664 O O . SER A 1 88 ? -6.026 -2.165 13.559 1.00 96.50 88 SER A O 1
ATOM 666 N N . ASP A 1 89 ? -5.660 -3.938 12.253 1.00 95.69 89 ASP A N 1
ATOM 667 C CA . ASP A 1 89 ? -4.197 -3.769 12.247 1.00 95.69 89 ASP A CA 1
ATOM 668 C C . ASP A 1 89 ? -3.771 -2.460 11.551 1.00 95.69 89 ASP A C 1
ATOM 670 O O . ASP A 1 89 ? -2.629 -2.019 11.683 1.00 95.69 89 ASP A O 1
ATOM 674 N N . TRP A 1 90 ? -4.690 -1.816 10.821 1.00 96.25 90 TRP A N 1
ATOM 675 C CA . TRP A 1 90 ? -4.459 -0.550 10.132 1.00 96.25 90 TRP A CA 1
ATOM 676 C C . TRP A 1 90 ? -5.056 0.674 10.830 1.00 96.25 90 TRP A C 1
ATOM 678 O O . TRP A 1 90 ? -4.831 1.773 10.329 1.00 96.25 90 TRP A O 1
ATOM 688 N N . ASP A 1 91 ? -5.783 0.540 11.942 1.00 95.62 91 ASP A N 1
ATOM 689 C CA . ASP A 1 91 ? -6.530 1.655 12.555 1.00 95.62 91 ASP A CA 1
ATOM 690 C C . ASP A 1 91 ? -5.628 2.865 12.854 1.00 95.62 91 ASP A C 1
ATOM 692 O O . ASP A 1 91 ? -5.898 3.978 12.407 1.00 95.62 91 ASP A O 1
ATOM 696 N N . GLU A 1 92 ? -4.482 2.646 13.502 1.00 95.69 92 GLU A N 1
ATOM 697 C CA . GLU A 1 92 ? -3.513 3.718 13.772 1.00 95.69 92 GLU A CA 1
ATOM 698 C C . GLU A 1 92 ? -2.827 4.226 12.492 1.00 95.69 92 GLU A C 1
ATOM 700 O O . GLU A 1 92 ? -2.513 5.410 12.357 1.00 95.69 92 GLU A O 1
ATOM 705 N N . ALA A 1 93 ? -2.587 3.341 11.522 1.00 95.38 93 ALA A N 1
ATOM 706 C CA . ALA A 1 93 ? -1.872 3.680 10.295 1.00 95.38 93 ALA A CA 1
ATOM 707 C C . ALA A 1 93 ? -2.694 4.587 9.362 1.00 95.38 93 ALA A C 1
ATOM 709 O O . ALA A 1 93 ? -2.111 5.397 8.636 1.00 95.38 93 ALA A O 1
ATOM 710 N N . GLN A 1 94 ? -4.026 4.480 9.393 1.00 95.81 94 GLN A N 1
ATOM 711 C CA . GLN A 1 94 ? -4.943 5.326 8.619 1.00 95.81 94 GLN A CA 1
ATOM 712 C C . GLN A 1 94 ? -4.821 6.813 8.996 1.00 95.81 94 GLN A C 1
ATOM 714 O O . GLN A 1 94 ? -4.925 7.696 8.136 1.00 95.81 94 GLN A O 1
ATOM 719 N N . GLU A 1 95 ? -4.519 7.110 10.260 1.00 95.44 95 GLU A N 1
ATOM 720 C CA . GLU A 1 95 ? -4.344 8.485 10.737 1.00 95.44 95 GLU A CA 1
ATOM 721 C C . GLU A 1 95 ? -3.047 9.131 10.230 1.00 95.44 95 GLU A C 1
ATOM 723 O O . GLU A 1 95 ? -2.971 10.353 10.074 1.00 95.44 95 GLU A O 1
ATOM 728 N N . LEU A 1 96 ? -2.044 8.310 9.900 1.00 95.88 96 LEU A N 1
ATOM 729 C CA . LEU A 1 96 ? -0.714 8.749 9.469 1.00 95.88 96 LEU A CA 1
ATOM 730 C C . LEU A 1 96 ? -0.604 9.013 7.963 1.00 95.88 96 LEU A C 1
ATOM 732 O O . LEU A 1 96 ? 0.422 9.537 7.511 1.00 95.88 96 LEU A O 1
ATOM 736 N N . VAL A 1 97 ? -1.611 8.631 7.173 1.00 95.94 97 VAL A N 1
ATOM 737 C CA . VAL A 1 97 ? -1.587 8.749 5.708 1.00 95.94 97 VAL A CA 1
ATOM 738 C C . VAL A 1 97 ? -2.469 9.871 5.182 1.00 95.94 97 VAL A C 1
ATOM 740 O O . VAL A 1 97 ? -3.433 10.278 5.830 1.00 95.94 97 VAL A O 1
ATOM 743 N N . VAL A 1 98 ? -2.113 10.379 4.001 1.00 94.31 98 VAL A N 1
ATOM 744 C CA . VAL A 1 98 ? -2.830 11.441 3.282 1.00 94.31 98 VAL A CA 1
ATOM 745 C C . VAL A 1 98 ? -4.342 11.211 3.266 1.00 94.31 98 VAL A C 1
ATOM 747 O O . VAL A 1 98 ? -4.820 10.074 3.257 1.00 94.31 98 VAL A O 1
ATOM 750 N N . GLU A 1 99 ? -5.099 12.306 3.289 1.00 92.94 99 GLU A N 1
ATOM 751 C CA . GLU A 1 99 ? -6.555 12.226 3.218 1.00 92.94 99 GLU A CA 1
ATOM 752 C C . GLU A 1 99 ? -7.017 11.730 1.838 1.00 92.94 99 GLU A C 1
ATOM 754 O O . GLU A 1 99 ? -6.340 11.983 0.833 1.00 92.94 99 GLU A O 1
ATOM 759 N N . PRO A 1 100 ? -8.148 11.007 1.765 1.00 84.44 100 PRO A N 1
ATOM 760 C CA . PRO A 1 100 ? -8.697 10.552 0.499 1.00 84.44 100 PRO A CA 1
ATOM 761 C C . PRO A 1 100 ? -8.938 11.720 -0.461 1.00 84.44 100 PRO A C 1
ATOM 763 O O . PRO A 1 100 ? -9.564 12.715 -0.103 1.00 84.44 100 PRO A O 1
ATOM 766 N N . LEU A 1 101 ? -8.458 11.576 -1.697 1.00 74.75 101 LEU A N 1
ATOM 767 C CA . LEU A 1 101 ? -8.707 12.536 -2.779 1.00 74.75 101 LEU A CA 1
ATOM 768 C C . LEU A 1 101 ? -10.071 12.295 -3.438 1.00 74.75 101 LEU A C 1
ATOM 770 O O . LEU A 1 101 ? -10.607 13.165 -4.117 1.00 74.75 101 LEU A O 1
ATOM 774 N N . VAL A 1 102 ? -10.635 11.111 -3.199 1.00 61.91 102 VAL A N 1
ATOM 775 C CA . VAL A 1 102 ? -11.967 10.688 -3.614 1.00 61.91 102 VAL A CA 1
ATOM 776 C C . VAL A 1 102 ? -12.763 10.473 -2.329 1.00 61.91 102 VAL A C 1
ATOM 778 O O . VAL A 1 102 ? -12.345 9.686 -1.478 1.00 61.91 102 VAL A O 1
ATOM 781 N N . GLN A 1 103 ? -13.875 11.189 -2.141 1.00 51.44 103 GLN A N 1
ATOM 782 C CA . GLN A 1 103 ? -14.802 10.890 -1.048 1.00 51.44 103 GLN A CA 1
ATOM 783 C C . GLN A 1 103 ? -15.411 9.514 -1.324 1.00 51.44 103 GLN A C 1
ATOM 785 O O . GLN A 1 103 ? -16.304 9.382 -2.153 1.00 51.44 103 GLN A O 1
ATOM 790 N N . GLY A 1 104 ? -14.894 8.473 -0.672 1.00 49.53 104 GLY A N 1
ATOM 791 C CA . GLY A 1 104 ? -15.633 7.223 -0.554 1.00 49.53 104 GLY A CA 1
ATOM 792 C C . GLY A 1 104 ? -16.872 7.502 0.288 1.00 49.53 104 GLY A C 1
ATOM 793 O O . GLY A 1 104 ? -16.738 8.034 1.395 1.00 49.53 104 GLY A O 1
ATOM 794 N N . ASP A 1 105 ? -18.057 7.198 -0.239 1.00 50.16 105 ASP A N 1
ATOM 795 C CA . ASP A 1 105 ? -19.302 7.245 0.523 1.00 50.16 105 ASP A CA 1
ATOM 796 C C . ASP A 1 105 ? -19.154 6.349 1.756 1.00 50.16 105 ASP A C 1
ATOM 798 O O . ASP A 1 105 ? -19.251 5.125 1.694 1.00 50.16 105 ASP A O 1
ATOM 802 N N . ARG A 1 106 ? -18.887 6.968 2.908 1.00 47.97 106 ARG A N 1
ATOM 803 C CA . ARG A 1 106 ? -18.995 6.322 4.216 1.00 47.97 106 ARG A CA 1
ATOM 804 C C . ARG A 1 106 ? -20.472 6.288 4.600 1.00 47.97 106 ARG A C 1
ATOM 806 O O . ARG A 1 106 ? -20.862 7.016 5.501 1.00 47.97 106 ARG A O 1
ATOM 813 N N . ASN A 1 107 ? -21.286 5.521 3.881 1.00 42.25 107 ASN A N 1
ATOM 814 C CA . ASN A 1 107 ? -22.677 5.237 4.236 1.00 42.25 107 ASN A CA 1
ATOM 815 C C . ASN A 1 107 ? -23.062 3.847 3.708 1.00 42.25 107 ASN A C 1
ATOM 817 O O . ASN A 1 107 ? -23.390 3.715 2.535 1.00 42.25 107 ASN A O 1
ATOM 821 N N . GLU A 1 108 ? -22.950 2.824 4.558 1.00 36.97 108 GLU A N 1
ATOM 822 C CA . GLU A 1 108 ? -24.061 2.005 5.094 1.00 36.97 108 GLU A CA 1
ATOM 823 C C . GLU A 1 108 ? -23.516 0.867 5.971 1.00 36.97 108 GLU A C 1
ATOM 825 O O . GLU A 1 108 ? -22.622 0.118 5.516 1.00 36.97 108 GLU A O 1
#